Protein AF-A0A2V6ZEL5-F1 (afdb_monomer_lite)

Structure (mmCIF, N/CA/C/O backbone):
data_AF-A0A2V6ZEL5-F1
#
_entry.id   AF-A0A2V6ZEL5-F1
#
loop_
_atom_site.group_PDB
_atom_site.id
_atom_site.type_symbol
_atom_site.label_atom_id
_atom_site.label_alt_id
_atom_site.label_comp_id
_atom_site.label_asym_id
_atom_site.label_entity_id
_atom_site.label_seq_id
_atom_site.pdbx_PDB_ins_code
_atom_site.Cartn_x
_atom_site.Cartn_y
_atom_site.Cartn_z
_atom_site.occupancy
_atom_site.B_iso_or_equiv
_atom_site.auth_seq_id
_atom_site.auth_comp_id
_atom_site.auth_asym_id
_atom_site.auth_atom_id
_atom_site.pdbx_PDB_model_num
ATOM 1 N N . MET A 1 1 ? -27.405 -6.956 27.158 1.00 61.06 1 MET A N 1
ATOM 2 C CA . MET A 1 1 ? -27.295 -6.834 25.683 1.00 61.06 1 MET A CA 1
ATOM 3 C C . MET A 1 1 ? -26.809 -8.157 25.111 1.00 61.06 1 MET A C 1
ATOM 5 O O . MET A 1 1 ? -25.955 -8.784 25.726 1.00 61.06 1 MET A O 1
ATOM 9 N N . SER A 1 2 ? -27.367 -8.619 23.991 1.00 88.69 2 SER A N 1
ATOM 10 C CA . SER A 1 2 ? -26.935 -9.872 23.355 1.00 88.69 2 SER A CA 1
ATOM 11 C C . SER A 1 2 ? -25.539 -9.717 22.731 1.00 88.69 2 SER A C 1
ATOM 13 O O . SER A 1 2 ? -25.155 -8.616 22.337 1.00 88.69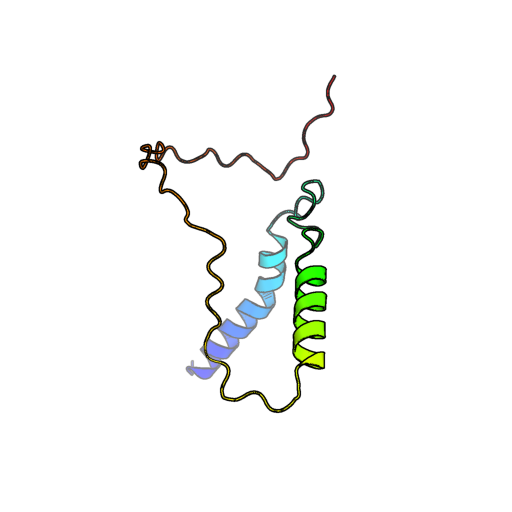 2 SER A O 1
ATOM 15 N N . ARG A 1 3 ? -24.773 -10.812 22.598 1.00 93.50 3 ARG A N 1
ATOM 16 C CA . ARG A 1 3 ? -23.441 -10.798 21.945 1.00 93.50 3 ARG A CA 1
ATOM 17 C C . ARG A 1 3 ? -23.486 -10.178 20.540 1.00 93.50 3 ARG A C 1
ATOM 19 O O . ARG A 1 3 ? -22.578 -9.458 20.150 1.00 93.50 3 ARG A O 1
ATOM 26 N N . LYS A 1 4 ? -24.586 -10.408 19.815 1.00 93.56 4 LYS A N 1
ATOM 27 C CA . LYS A 1 4 ? -24.838 -9.845 18.480 1.00 93.56 4 LYS A CA 1
ATOM 28 C C . LYS A 1 4 ? -24.930 -8.317 18.500 1.00 93.56 4 LYS A C 1
ATOM 30 O O . LYS A 1 4 ? -24.365 -7.671 17.629 1.00 93.56 4 LYS A O 1
ATOM 35 N N . ALA A 1 5 ? -25.593 -7.745 19.506 1.00 94.56 5 ALA A N 1
ATOM 36 C CA . ALA A 1 5 ? -25.691 -6.295 19.652 1.00 94.56 5 ALA A CA 1
ATOM 37 C C . ALA A 1 5 ? -24.316 -5.656 19.911 1.00 94.56 5 ALA A C 1
ATOM 39 O O . ALA A 1 5 ? -24.018 -4.606 19.357 1.00 94.56 5 ALA A O 1
ATOM 40 N N . TRP A 1 6 ? -23.454 -6.318 20.688 1.00 97.25 6 TRP A N 1
ATOM 41 C CA . TRP A 1 6 ? -22.080 -5.859 20.913 1.00 97.25 6 TRP A CA 1
ATOM 42 C C . TRP A 1 6 ? -21.220 -5.895 19.650 1.00 97.25 6 TRP A C 1
ATOM 44 O O . TRP A 1 6 ? -20.524 -4.925 19.368 1.00 97.25 6 TRP A O 1
ATOM 54 N N . LEU A 1 7 ? -21.303 -6.976 18.868 1.00 97.25 7 LEU A N 1
ATOM 55 C CA . LEU A 1 7 ? -20.614 -7.060 17.577 1.00 97.25 7 LEU A CA 1
ATOM 56 C C . LEU A 1 7 ? -21.085 -5.960 16.622 1.00 97.25 7 LEU A C 1
ATOM 58 O O . LEU A 1 7 ? -20.258 -5.314 15.992 1.00 97.25 7 LEU A O 1
ATOM 62 N N . ALA A 1 8 ? -22.395 -5.705 16.566 1.00 97.31 8 ALA A N 1
ATOM 63 C CA . ALA A 1 8 ? -22.946 -4.642 15.733 1.00 97.31 8 ALA A CA 1
ATOM 64 C C . ALA A 1 8 ? -22.408 -3.261 16.136 1.00 97.31 8 ALA A C 1
ATOM 66 O O . ALA A 1 8 ? -21.972 -2.511 15.270 1.00 97.31 8 ALA A O 1
ATOM 67 N N . VAL A 1 9 ? -22.374 -2.948 17.437 1.00 97.44 9 VAL A N 1
ATOM 68 C CA . VAL A 1 9 ? -21.812 -1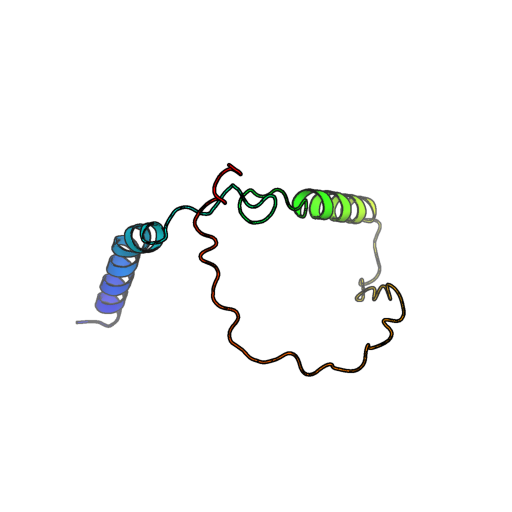.685 17.949 1.00 97.44 9 VAL A CA 1
ATOM 69 C C . VAL A 1 9 ? -20.324 -1.559 17.617 1.00 97.44 9 VAL A C 1
ATOM 71 O O . VAL A 1 9 ? -19.894 -0.497 17.175 1.00 97.44 9 VAL A O 1
ATOM 74 N N . LEU A 1 10 ? -19.544 -2.631 17.780 1.00 97.62 10 LEU A N 1
ATOM 75 C CA . LEU A 1 10 ? -18.118 -2.630 17.454 1.00 97.62 10 LEU A CA 1
ATOM 76 C C . LEU A 1 10 ? -17.881 -2.421 15.955 1.00 97.62 10 LEU A C 1
ATOM 78 O O . LEU A 1 10 ? -17.082 -1.567 15.585 1.00 97.62 10 LEU A O 1
ATOM 82 N N . CYS A 1 11 ? -18.604 -3.139 15.090 1.00 98.00 11 CYS A N 1
ATOM 83 C CA . CYS A 1 11 ? -18.513 -2.955 13.642 1.00 98.00 11 CYS A CA 1
ATOM 84 C C . CYS A 1 11 ? -18.885 -1.529 13.229 1.00 98.00 11 CYS A C 1
ATOM 86 O O . CYS A 1 11 ? -18.178 -0.933 12.422 1.00 98.00 11 CYS A O 1
ATOM 88 N N . LEU A 1 12 ? -19.956 -0.967 13.800 1.00 97.88 12 LEU A N 1
ATOM 89 C CA . LEU A 1 12 ? -20.355 0.413 13.526 1.00 97.88 12 LEU A CA 1
ATOM 90 C C . LEU A 1 12 ? -19.261 1.396 13.960 1.00 97.88 12 LEU A C 1
ATOM 92 O O . LEU A 1 12 ? -18.906 2.295 13.206 1.00 97.88 12 LEU A O 1
ATOM 96 N N . GLY A 1 13 ? -18.693 1.196 15.152 1.00 97.81 13 GLY A N 1
ATOM 97 C CA . GLY A 1 13 ? -17.594 2.011 15.663 1.00 97.81 13 GLY A CA 1
ATOM 98 C C . GLY A 1 13 ? -16.364 1.958 14.758 1.00 97.81 13 GLY A C 1
ATOM 99 O O . GLY A 1 13 ? -15.809 3.004 14.430 1.00 97.81 13 GLY A O 1
ATOM 100 N N . VAL A 1 14 ? -15.976 0.767 14.292 1.00 97.50 14 VAL A N 1
ATOM 101 C CA . VAL A 1 14 ? -14.866 0.605 13.341 1.00 97.50 14 VAL A CA 1
ATOM 102 C C . VAL A 1 14 ? -15.182 1.327 12.034 1.00 97.50 14 VAL A C 1
ATOM 104 O O . VAL A 1 14 ? -14.398 2.167 11.620 1.00 97.50 14 VAL A O 1
ATOM 107 N N . LEU A 1 15 ? -16.341 1.087 11.418 1.00 97.06 15 LEU A N 1
ATOM 108 C CA . LEU A 1 15 ? -16.705 1.713 10.140 1.00 97.06 15 LEU A CA 1
ATOM 109 C C . LEU A 1 15 ? -16.725 3.246 10.205 1.00 97.06 15 LEU A C 1
ATOM 111 O O . LEU A 1 15 ? -16.337 3.901 9.242 1.00 97.06 15 LEU A O 1
ATOM 115 N N . LEU A 1 16 ? -17.156 3.817 11.332 1.00 97.00 16 LEU A N 1
ATOM 116 C CA . LEU A 1 16 ? -17.227 5.268 11.514 1.00 97.00 16 LEU A CA 1
ATOM 117 C C . LEU A 1 16 ? -15.871 5.906 11.834 1.00 97.00 16 LEU A C 1
ATOM 119 O O . LEU A 1 16 ? -15.629 7.047 11.448 1.00 97.00 16 LEU A O 1
ATOM 123 N N . THR A 1 17 ? -14.992 5.202 12.549 1.00 96.31 17 THR A N 1
ATOM 124 C CA . THR A 1 17 ? -13.700 5.755 12.992 1.00 96.31 17 THR A CA 1
ATOM 125 C C . THR A 1 17 ? -12.550 5.442 12.042 1.00 96.31 17 THR A C 1
ATOM 127 O O . THR A 1 17 ? -11.603 6.223 11.968 1.00 96.31 17 THR A O 1
ATOM 130 N N . LEU A 1 18 ? -12.636 4.354 11.272 1.00 93.19 18 LEU A N 1
ATOM 131 C CA . LEU A 1 18 ? -11.579 3.904 10.368 1.00 93.19 18 LEU A CA 1
ATOM 132 C C . LEU A 1 18 ? -11.132 4.986 9.368 1.00 93.19 18 LEU A C 1
ATOM 134 O O . LEU A 1 18 ? -9.923 5.158 9.246 1.00 93.19 18 LEU A O 1
ATOM 138 N N . PRO A 1 19 ? -12.017 5.772 8.716 1.00 90.69 19 PRO A N 1
ATOM 139 C CA . PRO A 1 19 ? -11.576 6.823 7.796 1.00 90.69 19 PRO A CA 1
ATOM 140 C C . PRO A 1 19 ? -10.801 7.937 8.503 1.00 90.69 19 PRO A C 1
ATOM 142 O O . PRO A 1 19 ? -9.757 8.368 8.027 1.00 90.69 19 PRO A O 1
ATOM 145 N N . ALA A 1 20 ? -11.276 8.384 9.669 1.00 89.62 20 ALA A N 1
ATOM 146 C CA . ALA A 1 20 ? -10.602 9.426 10.440 1.00 89.62 20 ALA A CA 1
ATOM 147 C C . ALA A 1 20 ? -9.222 8.962 10.929 1.00 89.62 20 ALA A C 1
ATOM 149 O O . ALA A 1 20 ? -8.270 9.734 10.901 1.00 89.62 20 ALA A O 1
ATOM 150 N N . ILE A 1 21 ? -9.105 7.693 11.330 1.00 88.56 21 ILE A N 1
ATOM 151 C CA . ILE A 1 21 ? -7.831 7.080 11.721 1.00 88.56 21 ILE A CA 1
ATOM 152 C C . ILE A 1 21 ? -6.912 6.923 10.501 1.00 88.56 21 ILE A C 1
ATOM 154 O O . ILE A 1 21 ? -5.727 7.226 10.599 1.00 88.56 21 ILE A O 1
ATOM 158 N N . ALA A 1 22 ? -7.447 6.511 9.348 1.00 85.62 22 ALA A N 1
ATOM 159 C CA . ALA A 1 22 ? -6.688 6.372 8.106 1.00 85.62 22 ALA A CA 1
ATOM 160 C C . ALA A 1 22 ? -6.148 7.719 7.595 1.00 85.62 22 ALA A C 1
ATOM 162 O O . ALA A 1 22 ? -5.046 7.781 7.066 1.00 85.62 22 ALA A O 1
ATOM 163 N N . HIS A 1 23 ? -6.891 8.809 7.797 1.00 82.06 23 HIS A N 1
ATOM 164 C CA . HIS A 1 23 ? -6.461 10.165 7.443 1.00 82.06 23 HIS A CA 1
ATOM 165 C C . HIS A 1 23 ? -5.699 10.891 8.562 1.00 82.06 23 HIS A C 1
ATOM 167 O O . HIS A 1 23 ? -5.289 12.034 8.375 1.00 82.06 23 HIS A O 1
ATOM 173 N N . ALA A 1 24 ? -5.505 10.264 9.727 1.00 86.75 24 ALA A N 1
ATOM 174 C CA . ALA A 1 24 ? -4.703 10.847 10.801 1.00 86.75 24 ALA A CA 1
ATOM 175 C C . ALA A 1 24 ? -3.195 10.766 10.507 1.00 86.75 24 ALA A C 1
ATOM 177 O O . ALA A 1 24 ? -2.412 11.506 11.107 1.00 86.75 24 ALA A O 1
ATOM 178 N N . SER A 1 25 ? -2.771 9.888 9.591 1.00 77.81 25 SER A N 1
ATOM 179 C CA . SER A 1 25 ? -1.411 9.903 9.059 1.00 77.81 25 SER A CA 1
ATOM 180 C C . SER A 1 25 ? -1.244 11.039 8.045 1.00 77.81 25 SER A C 1
ATOM 182 O O . SER A 1 25 ? -2.115 11.233 7.197 1.00 77.81 25 SER A O 1
ATOM 184 N N . PRO A 1 26 ? -0.127 11.782 8.089 1.00 79.00 26 PRO A N 1
ATOM 185 C CA . PRO A 1 26 ? 0.184 12.757 7.049 1.00 79.00 26 PRO A CA 1
ATOM 186 C C . PRO A 1 26 ? 0.381 12.048 5.704 1.00 79.00 26 PRO A C 1
ATOM 188 O O . PRO A 1 26 ? 0.815 10.895 5.682 1.00 79.00 26 PRO A O 1
ATOM 191 N N . THR A 1 27 ? 0.085 12.755 4.611 1.00 78.88 27 THR A N 1
ATOM 192 C CA . THR A 1 27 ? 0.247 12.268 3.234 1.00 78.88 27 THR A CA 1
ATOM 193 C C . THR A 1 27 ? 1.639 11.681 3.012 1.00 78.88 27 THR A C 1
ATOM 195 O O . THR A 1 27 ? 2.632 12.238 3.494 1.00 78.88 27 THR A O 1
ATOM 198 N N . ASP A 1 28 ? 1.704 10.571 2.279 1.00 82.38 28 ASP A N 1
ATOM 199 C CA . ASP A 1 28 ? 2.966 9.908 1.977 1.00 82.38 28 ASP A CA 1
ATOM 200 C C . ASP A 1 28 ? 3.909 10.822 1.170 1.00 82.38 28 ASP A C 1
ATOM 202 O O . ASP A 1 28 ? 3.464 11.610 0.325 1.00 82.38 28 ASP A O 1
ATOM 206 N N . PRO A 1 29 ? 5.221 10.779 1.454 1.00 79.56 29 PRO A N 1
ATOM 207 C CA . PRO A 1 29 ? 6.183 11.677 0.839 1.00 79.56 29 PRO A CA 1
ATOM 208 C C . PRO A 1 29 ? 6.519 11.250 -0.598 1.00 79.56 29 PRO A C 1
ATOM 210 O O . PRO A 1 29 ? 7.272 10.309 -0.823 1.00 79.56 29 PRO A O 1
ATOM 213 N N . VAL A 1 30 ? 6.034 12.004 -1.586 1.00 82.38 30 VAL A N 1
ATOM 214 C CA . VAL A 1 30 ? 6.260 11.726 -3.024 1.00 82.38 30 VAL A CA 1
ATOM 215 C C . VAL A 1 30 ? 7.648 12.128 -3.548 1.00 82.38 30 VAL A C 1
ATOM 217 O O . VAL A 1 30 ? 7.959 11.912 -4.711 1.00 82.38 30 VAL A O 1
ATOM 220 N N . TRP A 1 31 ? 8.508 12.734 -2.721 1.00 81.44 31 TRP A N 1
ATOM 221 C CA . TRP A 1 31 ? 9.880 13.103 -3.120 1.00 81.44 31 TRP A CA 1
ATOM 222 C C . TRP A 1 31 ? 10.883 11.946 -3.006 1.00 81.44 31 TRP A C 1
ATOM 224 O O . TRP A 1 31 ? 12.068 12.135 -3.281 1.00 81.44 31 TRP A O 1
ATOM 234 N N . ILE A 1 32 ? 10.437 10.763 -2.575 1.00 83.88 32 ILE A N 1
ATOM 235 C CA . ILE A 1 32 ? 11.248 9.546 -2.505 1.00 83.88 32 ILE A CA 1
ATOM 236 C C . ILE A 1 32 ? 10.803 8.642 -3.645 1.00 83.88 32 ILE A C 1
ATOM 238 O O . ILE A 1 32 ? 9.854 7.875 -3.501 1.00 83.88 32 ILE A O 1
ATOM 242 N N . SER A 1 33 ? 11.493 8.781 -4.777 1.00 82.38 33 SER A N 1
ATOM 243 C CA . SER A 1 33 ? 11.202 8.018 -5.990 1.00 82.38 33 SER A CA 1
ATOM 244 C C . SER A 1 33 ? 11.202 6.519 -5.705 1.00 82.38 33 SER A C 1
ATOM 246 O O . SER A 1 33 ? 12.150 5.998 -5.114 1.00 82.38 33 SER A O 1
ATOM 248 N N . GLY A 1 34 ? 10.156 5.847 -6.167 1.00 83.81 34 GLY A N 1
ATOM 249 C CA . GLY A 1 34 ? 9.950 4.408 -6.083 1.00 83.81 34 GLY A CA 1
ATOM 250 C C . GLY A 1 34 ? 9.419 3.894 -4.749 1.00 83.81 34 GLY A C 1
ATOM 251 O O . GLY A 1 34 ? 9.137 2.713 -4.646 1.00 83.81 34 GLY A O 1
ATOM 252 N N . LEU A 1 35 ? 9.274 4.723 -3.709 1.00 84.69 35 LEU A N 1
ATOM 253 C CA . LEU A 1 35 ? 8.874 4.202 -2.393 1.00 84.69 35 LEU A CA 1
ATOM 254 C C . LEU A 1 35 ? 7.379 4.356 -2.099 1.00 84.69 35 LEU A C 1
ATOM 256 O O . LEU A 1 35 ? 6.789 3.492 -1.458 1.00 84.69 35 LEU A O 1
ATOM 260 N N . TYR A 1 36 ? 6.776 5.459 -2.544 1.00 84.25 36 TYR A N 1
ATOM 261 C CA . TYR A 1 36 ? 5.363 5.778 -2.286 1.00 84.25 36 TYR A CA 1
ATOM 262 C C . TYR A 1 36 ? 4.584 6.163 -3.551 1.00 84.25 36 TYR A C 1
ATOM 264 O O . TYR A 1 36 ? 3.391 6.443 -3.477 1.00 84.25 36 TYR A O 1
ATOM 272 N N . ASP A 1 37 ? 5.259 6.233 -4.696 1.00 85.00 37 ASP A N 1
ATOM 273 C CA 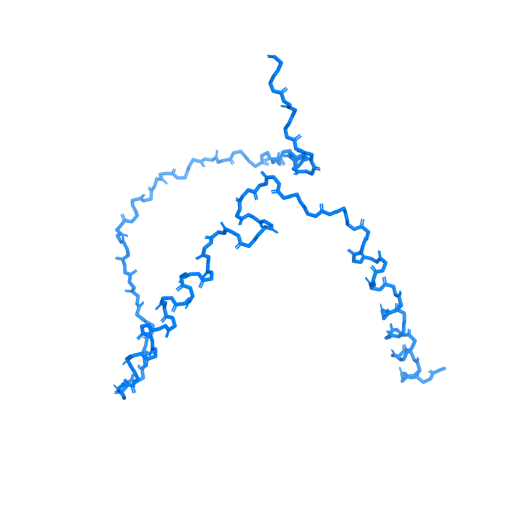. ASP A 1 37 ? 4.729 6.682 -5.985 1.00 85.00 37 ASP A CA 1
ATOM 274 C C . ASP A 1 37 ? 4.562 5.538 -6.998 1.00 85.00 37 ASP A C 1
ATOM 276 O O . ASP A 1 37 ? 4.312 5.823 -8.166 1.00 85.00 37 ASP A O 1
ATOM 280 N N . ASP A 1 38 ? 4.676 4.276 -6.557 1.00 83.12 38 ASP A N 1
ATOM 281 C CA . ASP A 1 38 ? 4.522 3.079 -7.407 1.00 83.12 38 ASP A CA 1
ATOM 282 C C . ASP A 1 38 ? 5.553 3.023 -8.558 1.00 83.12 38 ASP A C 1
ATOM 284 O O . ASP A 1 38 ? 5.279 2.553 -9.657 1.00 83.12 38 ASP A O 1
ATOM 288 N N . ASN A 1 39 ? 6.746 3.588 -8.332 1.00 86.62 39 ASN A N 1
ATOM 289 C CA . ASN A 1 39 ? 7.794 3.763 -9.346 1.00 86.62 39 ASN A CA 1
ATOM 290 C C . ASN A 1 39 ? 9.085 2.975 -9.020 1.00 86.62 39 ASN A C 1
ATOM 292 O O . ASN A 1 39 ? 10.195 3.438 -9.301 1.00 86.62 39 ASN A O 1
ATOM 296 N N . ASP A 1 40 ? 8.974 1.819 -8.356 1.00 90.38 40 ASP A N 1
ATOM 297 C CA . ASP A 1 40 ? 10.076 0.864 -8.126 1.00 90.38 40 ASP A CA 1
ATOM 298 C C . ASP A 1 40 ? 10.117 -0.286 -9.144 1.00 90.38 40 ASP A C 1
ATOM 300 O O . ASP A 1 40 ? 11.030 -1.116 -9.090 1.00 90.38 40 ASP A O 1
ATOM 304 N N . TYR A 1 41 ? 9.223 -0.258 -10.137 1.00 89.56 41 TYR A N 1
ATOM 305 C CA . TYR A 1 41 ? 9.168 -1.180 -11.275 1.00 89.56 41 TYR A CA 1
ATOM 306 C C . TYR A 1 41 ? 8.795 -2.627 -10.914 1.00 89.56 41 TYR A C 1
ATOM 308 O O . TYR A 1 41 ? 9.036 -3.539 -11.716 1.00 89.56 41 TYR A O 1
ATOM 316 N N . ASP A 1 42 ? 8.234 -2.885 -9.731 1.00 90.25 42 ASP A N 1
ATOM 317 C CA . ASP A 1 42 ? 7.765 -4.224 -9.373 1.00 90.25 42 ASP A CA 1
ATOM 318 C C . ASP A 1 42 ? 6.612 -4.693 -10.288 1.00 90.25 42 ASP A C 1
ATOM 320 O O . ASP A 1 42 ? 6.559 -5.867 -10.661 1.00 90.25 42 ASP A O 1
ATOM 324 N N . ASP A 1 43 ? 5.782 -3.764 -10.763 1.00 91.19 43 ASP A N 1
ATOM 325 C CA . ASP A 1 43 ? 4.740 -3.922 -11.777 1.00 91.19 43 ASP A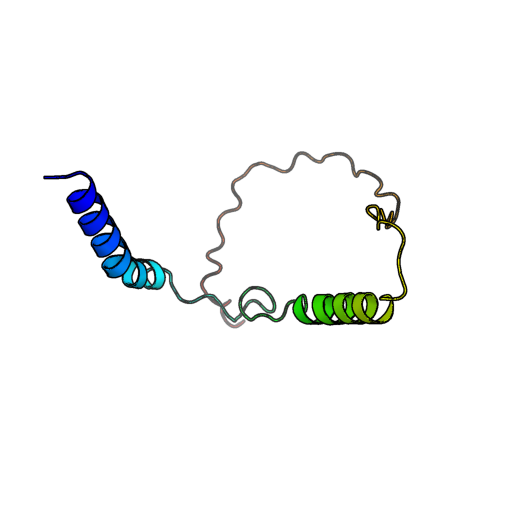 CA 1
ATOM 326 C C . ASP A 1 43 ? 5.288 -4.422 -13.127 1.00 91.19 43 ASP A C 1
ATOM 328 O O . ASP A 1 43 ? 4.746 -5.358 -13.727 1.00 91.19 43 ASP A O 1
ATOM 332 N N . VAL A 1 44 ? 6.410 -3.865 -13.587 1.00 90.81 44 VAL A N 1
ATOM 333 C CA . VAL A 1 44 ? 7.106 -4.275 -14.812 1.00 90.81 44 VAL A CA 1
ATOM 334 C C . VAL A 1 44 ? 7.677 -5.678 -14.651 1.00 90.81 44 VAL A C 1
ATOM 336 O O . VAL A 1 44 ? 7.549 -6.508 -15.557 1.00 90.81 44 VAL A O 1
ATOM 339 N N . ILE A 1 45 ? 8.290 -5.977 -13.504 1.00 90.19 45 ILE A N 1
ATOM 340 C CA . ILE A 1 45 ? 8.811 -7.318 -13.215 1.00 90.19 45 ILE A CA 1
ATOM 341 C C . ILE A 1 45 ? 7.668 -8.333 -13.155 1.00 90.19 45 ILE A C 1
ATOM 343 O O . ILE A 1 45 ? 7.754 -9.387 -13.791 1.00 90.19 45 ILE A O 1
ATOM 347 N N . LEU A 1 46 ? 6.572 -8.001 -12.471 1.00 92.44 46 LEU A N 1
ATOM 348 C CA . LEU A 1 46 ? 5.370 -8.824 -12.397 1.00 92.44 46 LEU A CA 1
ATOM 349 C C . LEU A 1 46 ? 4.783 -9.080 -13.790 1.00 92.44 46 LEU A C 1
ATOM 351 O O . LEU A 1 46 ? 4.426 -10.217 -14.103 1.00 92.44 46 LEU A O 1
ATOM 355 N N . PHE A 1 47 ? 4.738 -8.059 -14.648 1.00 90.75 47 PHE A N 1
ATOM 356 C CA . PHE A 1 47 ? 4.290 -8.184 -16.032 1.00 90.75 47 PHE A CA 1
ATOM 357 C C . PHE A 1 47 ? 5.180 -9.133 -16.842 1.00 90.75 47 PHE A C 1
ATOM 359 O O . PHE A 1 47 ? 4.669 -10.036 -17.506 1.00 90.75 47 PHE A O 1
ATOM 366 N N . ILE A 1 48 ? 6.506 -8.983 -16.764 1.00 89.25 48 ILE A N 1
ATOM 367 C CA . ILE A 1 48 ? 7.456 -9.847 -17.477 1.00 89.25 48 ILE A CA 1
ATOM 368 C C . ILE A 1 48 ? 7.334 -11.294 -16.992 1.00 89.25 48 ILE A C 1
ATOM 370 O O . ILE A 1 48 ? 7.190 -12.204 -17.808 1.00 89.25 48 ILE A O 1
ATOM 374 N N . THR A 1 49 ? 7.365 -11.529 -15.678 1.00 84.00 49 THR A N 1
ATOM 375 C CA . THR A 1 49 ? 7.251 -12.882 -15.113 1.00 84.00 49 THR A CA 1
ATOM 376 C C . THR A 1 49 ? 5.895 -13.508 -15.433 1.00 84.00 49 THR A C 1
ATOM 378 O O . THR A 1 49 ? 5.833 -14.684 -15.791 1.00 84.00 49 THR A O 1
ATOM 381 N N . GLY A 1 50 ? 4.814 -12.727 -15.374 1.00 83.94 50 GLY A N 1
ATOM 382 C CA . GLY A 1 50 ? 3.476 -13.164 -15.762 1.00 83.94 50 GLY A CA 1
ATOM 383 C C . GLY A 1 50 ? 3.388 -13.544 -17.241 1.00 83.94 50 GLY A C 1
ATOM 384 O O . GLY A 1 50 ? 2.851 -14.598 -17.566 1.00 83.94 50 GLY A O 1
ATOM 385 N N . ALA A 1 51 ? 3.961 -12.739 -18.137 1.00 81.44 51 ALA A N 1
ATOM 386 C CA . ALA A 1 51 ? 3.994 -13.029 -19.568 1.00 81.44 51 ALA A CA 1
ATOM 387 C C . ALA A 1 51 ? 4.826 -14.281 -19.890 1.00 81.44 51 ALA A C 1
ATOM 389 O O . ALA A 1 51 ? 4.385 -15.121 -20.671 1.00 81.44 51 ALA A O 1
ATOM 390 N N . VAL A 1 52 ? 5.993 -14.448 -19.257 1.00 73.88 52 VAL A N 1
ATOM 391 C CA . VAL A 1 52 ? 6.822 -15.659 -19.394 1.00 73.88 52 VAL A CA 1
ATOM 392 C C . VAL A 1 52 ? 6.061 -16.897 -18.907 1.00 73.88 52 VAL A C 1
ATOM 394 O O . VAL A 1 52 ? 6.006 -17.894 -19.621 1.00 73.88 52 VAL A O 1
ATOM 397 N N . SER A 1 53 ? 5.409 -16.810 -17.744 1.00 66.31 53 SER A N 1
ATOM 398 C CA . SER A 1 53 ? 4.577 -17.886 -17.188 1.00 66.31 53 SER A CA 1
ATOM 399 C C . SER A 1 53 ? 3.382 -18.230 -18.089 1.00 66.31 53 SER A C 1
ATOM 401 O O . SER A 1 53 ? 3.077 -19.398 -18.310 1.00 66.31 53 SER A O 1
ATOM 403 N N . ALA A 1 54 ? 2.732 -17.224 -18.681 1.00 67.56 54 ALA A N 1
ATOM 404 C CA . ALA A 1 54 ? 1.600 -17.427 -19.581 1.00 67.56 54 ALA A CA 1
ATOM 405 C C . ALA A 1 54 ? 2.001 -18.100 -20.907 1.00 67.56 54 ALA A C 1
ATOM 407 O O . ALA A 1 54 ? 1.223 -18.878 -21.462 1.00 67.56 54 ALA A O 1
ATOM 408 N N . VAL A 1 55 ? 3.206 -17.833 -21.420 1.00 62.19 55 VAL A N 1
ATOM 409 C CA . VAL A 1 55 ? 3.716 -18.459 -22.653 1.00 62.19 55 VAL A CA 1
ATOM 410 C C . VAL A 1 55 ? 4.149 -19.913 -22.411 1.00 62.19 55 VAL A C 1
ATOM 412 O O . VAL A 1 55 ? 3.987 -20.742 -23.304 1.00 62.19 55 VAL A O 1
ATOM 415 N N . ASP A 1 56 ? 4.592 -20.253 -21.197 1.00 59.41 56 ASP A N 1
ATOM 416 C CA . ASP A 1 56 ? 4.993 -21.610 -20.782 1.00 59.41 56 ASP A CA 1
ATOM 417 C C . ASP A 1 56 ? 3.816 -22.477 -20.278 1.00 59.41 56 ASP A C 1
ATOM 419 O O . ASP A 1 56 ? 3.969 -23.404 -19.489 1.00 59.41 56 ASP A O 1
ATOM 423 N N . SER A 1 57 ? 2.595 -22.207 -20.755 1.00 56.47 57 SER A N 1
ATOM 424 C CA . SER A 1 57 ? 1.383 -22.972 -20.397 1.00 56.47 57 SER A CA 1
ATOM 425 C C . SER A 1 57 ? 1.330 -24.387 -21.013 1.00 56.47 57 SER A C 1
ATOM 427 O O . SER A 1 57 ? 0.299 -25.064 -20.952 1.00 56.47 57 SER A O 1
ATOM 429 N N . GLY A 1 58 ? 2.408 -24.847 -21.654 1.00 59.00 58 GLY A N 1
ATOM 430 C CA . GLY A 1 58 ? 2.502 -26.178 -22.246 1.00 59.00 58 GLY A CA 1
ATOM 431 C C . GLY A 1 58 ? 2.742 -27.236 -21.175 1.00 59.00 58 GLY A C 1
ATOM 432 O O . GLY A 1 58 ? 3.892 -27.551 -20.921 1.00 59.00 58 GLY A O 1
ATOM 433 N N . VAL A 1 59 ? 1.664 -27.756 -20.565 1.00 57.84 59 VAL A N 1
ATOM 434 C CA . VAL A 1 59 ? 1.619 -28.892 -19.610 1.00 57.84 59 VAL A CA 1
ATOM 435 C C . VAL A 1 59 ? 2.954 -29.124 -18.895 1.00 57.84 59 VAL A C 1
ATOM 437 O O . VAL A 1 59 ? 3.730 -30.009 -19.255 1.00 57.84 59 VAL A O 1
ATOM 440 N N . VAL A 1 60 ? 3.219 -28.313 -17.877 1.00 57.16 60 VAL A N 1
A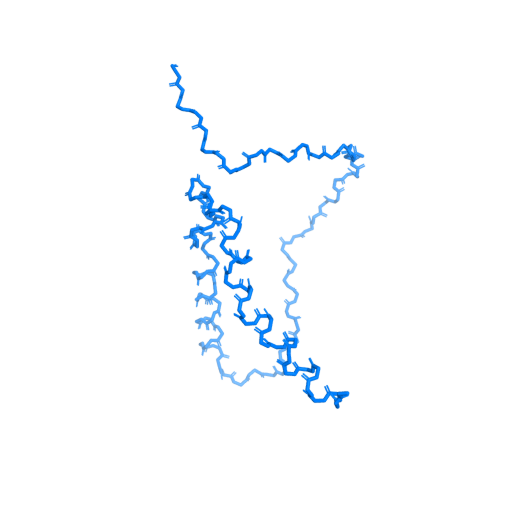TOM 441 C CA . VAL A 1 60 ? 4.387 -28.502 -17.023 1.00 57.16 60 VAL A CA 1
ATOM 442 C C . VAL A 1 60 ? 4.014 -29.533 -15.956 1.00 57.16 60 VAL A C 1
ATOM 444 O O . VAL A 1 60 ? 3.011 -29.375 -15.253 1.00 57.16 60 VAL A O 1
ATOM 447 N N . ASP A 1 61 ? 4.806 -30.606 -15.865 1.00 61.81 61 ASP A N 1
ATOM 448 C CA . ASP A 1 61 ? 4.917 -31.470 -14.679 1.00 61.81 61 ASP A CA 1
ATOM 449 C C . ASP A 1 61 ? 4.874 -30.617 -13.395 1.00 61.81 61 ASP A C 1
ATOM 451 O O . ASP A 1 61 ? 5.258 -29.448 -13.451 1.00 61.81 61 ASP A O 1
ATOM 455 N N . PRO A 1 62 ? 4.428 -31.134 -12.232 1.00 58.94 62 PRO A N 1
ATOM 456 C CA . PRO A 1 62 ? 4.241 -30.314 -11.036 1.00 58.94 62 PRO A CA 1
ATOM 457 C C . PRO A 1 62 ? 5.497 -29.482 -10.759 1.00 58.94 62 PRO A C 1
ATOM 459 O O . PRO A 1 62 ? 6.543 -30.019 -10.391 1.00 58.94 62 PRO A O 1
ATOM 462 N N . VAL A 1 63 ? 5.380 -28.169 -10.989 1.00 58.22 63 VAL A N 1
ATOM 463 C CA . VAL A 1 63 ? 6.464 -27.196 -10.865 1.00 58.22 63 VAL A CA 1
ATOM 464 C C . VAL A 1 63 ? 6.893 -27.185 -9.406 1.00 58.22 63 VAL A C 1
ATOM 466 O O . VAL A 1 63 ? 6.277 -26.552 -8.549 1.00 58.22 63 VAL A O 1
ATOM 469 N N . GLY A 1 64 ? 7.940 -27.949 -9.110 1.00 63.88 64 GLY A N 1
ATOM 470 C CA . GLY A 1 64 ? 8.689 -27.803 -7.876 1.00 63.88 64 GLY A CA 1
ATOM 471 C C . GLY A 1 64 ? 9.355 -26.424 -7.850 1.00 63.88 64 GLY A C 1
ATOM 472 O O . GLY A 1 64 ? 9.621 -25.852 -8.910 1.00 63.88 64 GLY A O 1
ATOM 473 N N . PRO A 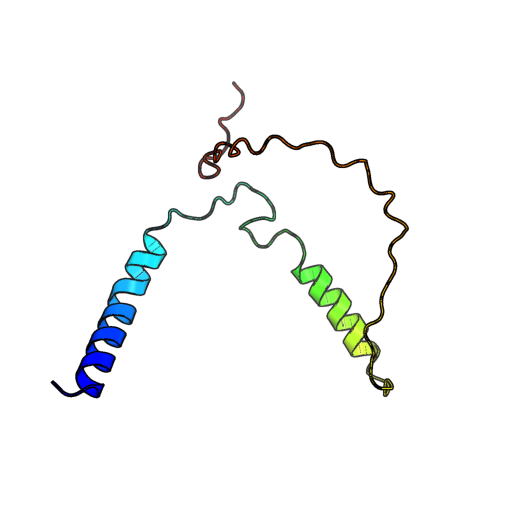1 65 ? 9.636 -25.863 -6.664 1.00 54.53 65 PRO A N 1
ATOM 474 C CA . PRO A 1 65 ? 10.334 -24.589 -6.557 1.00 54.53 65 PRO A CA 1
ATOM 475 C C . PRO A 1 65 ? 11.658 -24.653 -7.329 1.00 54.53 65 PRO A C 1
ATOM 477 O O . PRO A 1 65 ? 12.558 -25.419 -6.979 1.00 54.53 65 PRO A O 1
ATOM 480 N N . VAL A 1 66 ? 11.780 -23.845 -8.384 1.00 58.31 66 VAL A N 1
ATOM 481 C CA . VAL A 1 66 ? 13.046 -23.662 -9.096 1.00 58.31 66 VAL A CA 1
ATOM 482 C C . VAL A 1 66 ? 13.918 -22.765 -8.228 1.00 58.31 66 VAL A C 1
ATOM 484 O O . VAL A 1 66 ? 13.737 -21.551 -8.166 1.00 58.31 66 VAL A O 1
ATOM 487 N N . VAL A 1 67 ? 14.859 -23.375 -7.514 1.00 62.53 67 VAL A N 1
ATOM 488 C CA . VAL A 1 67 ? 15.872 -22.639 -6.757 1.00 62.53 67 VAL A CA 1
ATOM 489 C C . VAL A 1 67 ? 16.934 -22.162 -7.741 1.00 62.53 67 VAL A C 1
ATOM 491 O O . VAL A 1 67 ? 17.829 -22.912 -8.129 1.00 62.53 67 VAL A O 1
ATOM 494 N N . VAL A 1 68 ? 16.831 -20.903 -8.161 1.00 64.06 68 VAL A N 1
ATOM 495 C CA . VAL A 1 68 ? 17.887 -20.241 -8.929 1.00 64.06 68 VAL A CA 1
ATOM 496 C C . VAL A 1 68 ? 18.959 -19.767 -7.949 1.00 64.06 68 VAL A C 1
ATOM 498 O O . VAL A 1 68 ? 18.792 -18.771 -7.248 1.00 64.06 68 VAL A O 1
ATOM 501 N N . CYS A 1 69 ? 20.078 -20.487 -7.882 1.00 61.12 69 CYS A N 1
ATOM 502 C CA . CYS A 1 69 ? 21.257 -20.029 -7.153 1.00 61.12 69 CYS A CA 1
ATOM 503 C C . CYS A 1 69 ? 21.897 -18.859 -7.917 1.00 61.12 69 CYS A C 1
ATOM 505 O O . CYS A 1 69 ? 22.679 -19.080 -8.838 1.00 61.12 69 CYS A O 1
ATOM 507 N N . LEU A 1 70 ? 21.595 -17.616 -7.524 1.00 70.44 70 LEU A N 1
ATOM 508 C CA . LEU A 1 70 ? 22.111 -16.392 -8.165 1.00 70.44 70 LEU A CA 1
ATOM 509 C C . LEU A 1 70 ? 23.624 -16.141 -7.942 1.00 70.44 70 LEU A C 1
ATOM 511 O O . LEU A 1 70 ? 24.150 -15.107 -8.343 1.00 70.44 70 LEU A O 1
ATOM 515 N N . GLY A 1 71 ? 24.334 -17.078 -7.308 1.00 68.31 71 GLY A N 1
ATOM 516 C CA . GLY A 1 71 ? 25.762 -16.999 -7.005 1.00 68.31 71 GLY A CA 1
ATOM 517 C C . GLY A 1 71 ? 26.069 -17.303 -5.539 1.00 68.31 71 GLY A C 1
ATOM 518 O O . GLY A 1 71 ? 25.208 -17.224 -4.664 1.00 68.31 71 GLY A O 1
ATOM 519 N N . LEU A 1 72 ? 27.320 -17.677 -5.270 1.00 64.88 72 LEU A N 1
ATOM 520 C CA . LEU A 1 72 ? 27.825 -17.880 -3.914 1.00 64.88 72 LEU A CA 1
ATOM 521 C C . LEU A 1 72 ? 28.012 -16.505 -3.261 1.00 64.88 72 LEU A C 1
ATOM 523 O O . LEU A 1 72 ? 28.937 -15.769 -3.599 1.00 64.88 72 LEU A O 1
ATOM 527 N N . ILE A 1 73 ? 27.127 -16.150 -2.330 1.00 66.94 73 ILE A N 1
ATOM 528 C CA . ILE A 1 73 ? 27.343 -14.992 -1.463 1.00 66.94 73 ILE A CA 1
ATOM 529 C C . ILE A 1 73 ? 28.449 -15.393 -0.491 1.00 66.94 73 ILE A C 1
ATOM 531 O O . ILE A 1 73 ? 28.220 -16.203 0.405 1.00 66.94 73 ILE A O 1
ATOM 535 N N . THR A 1 74 ? 29.654 -14.852 -0.662 1.00 75.50 74 THR A N 1
ATOM 536 C CA . THR A 1 74 ? 30.689 -14.953 0.369 1.00 75.50 74 THR A CA 1
ATOM 537 C C . THR A 1 74 ? 30.164 -14.218 1.602 1.00 75.50 74 THR A C 1
ATOM 539 O O . THR A 1 74 ? 29.958 -13.005 1.520 1.00 75.50 74 THR A O 1
ATOM 542 N N . PRO A 1 75 ? 29.909 -14.898 2.735 1.00 64.94 75 PRO A N 1
ATOM 543 C CA . PRO A 1 75 ? 29.441 -14.215 3.926 1.00 64.94 75 PRO A CA 1
ATOM 544 C C . PRO A 1 75 ? 30.559 -13.293 4.411 1.00 64.94 75 PRO A C 1
ATOM 546 O O . PRO A 1 75 ? 31.577 -13.742 4.942 1.00 64.94 75 PRO A O 1
ATOM 549 N N . SER A 1 76 ? 30.385 -11.987 4.214 1.00 74.06 76 SER A N 1
ATOM 550 C CA . SER A 1 76 ? 31.198 -10.991 4.899 1.00 74.06 76 SER A CA 1
ATOM 551 C C . SER A 1 76 ? 31.055 -11.236 6.398 1.00 74.06 76 SER A C 1
ATOM 553 O O . SER A 1 76 ? 29.940 -11.398 6.897 1.00 74.06 76 SER A O 1
ATOM 555 N N . ARG A 1 77 ? 32.188 -11.317 7.110 1.00 75.56 77 ARG A N 1
ATOM 556 C CA . ARG A 1 77 ? 32.228 -11.491 8.569 1.00 75.56 77 ARG A CA 1
ATOM 557 C C . ARG A 1 77 ? 31.169 -10.579 9.204 1.00 75.56 77 ARG A C 1
ATOM 559 O O . ARG A 1 77 ? 31.194 -9.391 8.882 1.00 75.56 77 ARG A O 1
ATOM 566 N N . PRO A 1 78 ? 30.285 -11.083 10.090 1.00 65.88 78 PRO A N 1
ATOM 567 C CA . PRO A 1 78 ? 29.311 -10.243 10.771 1.00 65.88 78 PRO A CA 1
ATOM 568 C C . PRO A 1 78 ? 30.057 -9.125 11.490 1.00 65.88 78 PRO A C 1
ATOM 570 O O . PRO A 1 78 ? 30.735 -9.352 12.495 1.00 65.88 78 PRO A O 1
ATOM 573 N N . GLN A 1 79 ? 30.004 -7.922 10.931 1.00 74.06 79 GLN A N 1
ATOM 574 C CA . GLN A 1 79 ? 30.442 -6.745 11.647 1.00 74.06 79 GLN A CA 1
ATOM 575 C C . GLN A 1 79 ? 29.333 -6.459 12.658 1.00 74.06 79 GLN A C 1
ATOM 577 O O . GLN A 1 79 ? 28.169 -6.420 12.257 1.00 74.06 79 GLN A O 1
ATOM 582 N N . PRO A 1 80 ? 29.640 -6.311 13.956 1.00 65.69 80 PRO A N 1
ATOM 583 C CA . PRO A 1 80 ? 28.645 -5.873 14.917 1.00 65.69 80 PRO A CA 1
ATOM 584 C C . PRO A 1 80 ? 28.147 -4.498 14.474 1.00 65.69 80 PRO A C 1
ATOM 586 O O . PRO A 1 80 ? 28.825 -3.484 14.638 1.00 65.69 80 PRO A O 1
ATOM 589 N N . VAL A 1 81 ? 26.973 -4.484 13.848 1.00 67.31 81 VAL A N 1
ATOM 590 C CA . VAL A 1 81 ? 26.251 -3.256 13.554 1.00 67.31 81 VAL A CA 1
ATOM 591 C C . VAL A 1 81 ? 25.765 -2.758 14.901 1.00 67.31 81 VAL A C 1
ATOM 593 O O . VAL A 1 81 ? 25.136 -3.494 15.663 1.00 67.31 81 VAL A O 1
ATOM 596 N N . SER A 1 82 ? 26.131 -1.528 15.244 1.00 71.69 82 SER A N 1
ATOM 597 C CA . SER A 1 82 ? 25.640 -0.907 16.463 1.00 71.69 82 SER A CA 1
ATOM 598 C C . SER A 1 82 ? 24.113 -0.931 16.425 1.00 71.69 82 SER A C 1
ATOM 600 O O . SER A 1 82 ? 23.521 -0.311 15.549 1.00 71.69 82 SER A O 1
ATOM 602 N N . ALA A 1 83 ? 23.477 -1.604 17.388 1.00 64.94 83 ALA A N 1
ATOM 603 C CA . ALA A 1 83 ? 22.033 -1.531 17.622 1.00 64.94 83 ALA A CA 1
ATOM 604 C C . ALA A 1 83 ? 21.626 -0.172 18.220 1.00 64.94 83 ALA A C 1
ATOM 606 O O . ALA A 1 83 ? 20.715 -0.083 19.041 1.00 64.94 83 ALA A O 1
ATOM 607 N N . ARG A 1 84 ? 22.335 0.901 17.847 1.00 64.12 84 ARG A N 1
ATOM 608 C CA . ARG A 1 84 ? 21.803 2.245 18.008 1.00 64.12 84 ARG A CA 1
ATOM 609 C C . ARG A 1 84 ? 20.489 2.240 17.237 1.00 64.12 84 ARG A C 1
ATOM 611 O O . ARG A 1 84 ? 20.514 1.866 16.062 1.00 64.12 84 ARG A O 1
ATOM 618 N N . PRO A 1 85 ? 19.364 2.612 17.866 1.00 58.28 85 PRO A N 1
ATOM 619 C CA . PRO A 1 85 ? 18.198 2.997 17.101 1.00 58.28 85 PRO A CA 1
ATOM 620 C C . PRO A 1 85 ? 18.708 3.972 16.048 1.00 58.28 85 PRO A C 1
ATOM 622 O O . PRO A 1 85 ? 19.350 4.968 16.392 1.00 58.28 85 PRO A O 1
ATOM 625 N N . LEU A 1 86 ? 18.537 3.631 14.772 1.00 59.78 86 LEU A N 1
ATOM 626 C CA . LEU A 1 86 ? 18.632 4.658 13.756 1.00 59.78 86 LEU A CA 1
ATOM 627 C C . LEU A 1 86 ? 17.604 5.690 14.204 1.00 59.78 86 LEU A C 1
ATOM 629 O O . LEU A 1 86 ? 16.431 5.348 14.379 1.00 59.78 86 LEU A O 1
ATOM 633 N N . GLU A 1 87 ? 18.071 6.901 14.509 1.00 59.38 87 GLU A N 1
ATOM 634 C CA . GLU A 1 87 ? 17.184 8.050 14.626 1.00 59.38 87 GLU A CA 1
ATOM 635 C C . GLU A 1 87 ? 16.234 7.939 13.439 1.00 59.38 87 GLU A C 1
ATOM 637 O O . GLU A 1 87 ? 16.688 7.810 12.296 1.00 59.38 87 GLU A O 1
ATOM 642 N N . SER A 1 88 ? 14.930 7.880 13.711 1.00 54.44 88 SER A N 1
ATOM 643 C CA . SER A 1 88 ? 13.951 7.974 12.643 1.00 54.44 88 SER A CA 1
ATOM 644 C C . SER A 1 88 ? 14.151 9.361 12.064 1.00 54.44 88 SER A C 1
ATOM 646 O O . SER A 1 88 ? 13.598 10.332 12.581 1.00 54.44 88 SER A O 1
ATOM 648 N N . LEU A 1 89 ? 14.979 9.468 11.019 1.00 56.88 89 LEU A N 1
ATOM 649 C CA . LEU A 1 89 ? 15.009 10.647 10.179 1.00 56.88 89 LEU A CA 1
ATOM 650 C C . LEU A 1 89 ? 13.547 10.920 9.868 1.00 56.88 89 LEU A C 1
ATOM 652 O O . LEU A 1 89 ? 12.801 10.008 9.499 1.00 56.88 89 LEU A O 1
ATOM 656 N N . SER A 1 90 ? 13.100 12.139 10.152 1.00 59.78 90 SER A N 1
ATOM 657 C CA . SER A 1 90 ? 11.752 12.538 9.794 1.00 59.78 90 SER A CA 1
ATOM 658 C C . SER A 1 90 ? 11.719 12.614 8.272 1.00 59.78 90 SER A C 1
ATOM 660 O O . SER A 1 90 ? 11.899 13.666 7.672 1.00 59.78 90 SER A O 1
ATOM 662 N N . THR A 1 91 ? 11.519 11.460 7.639 1.00 59.72 91 THR A N 1
ATOM 663 C CA . THR A 1 91 ? 11.432 11.255 6.192 1.00 59.72 91 THR A CA 1
ATOM 664 C C . THR A 1 91 ? 10.178 11.923 5.614 1.00 59.72 91 THR A C 1
ATOM 666 O O . THR A 1 91 ? 9.911 11.833 4.424 1.00 59.72 91 THR A O 1
ATOM 669 N N . ARG A 1 92 ? 9.397 12.614 6.459 1.00 65.88 92 ARG A N 1
ATOM 670 C CA . ARG A 1 92 ? 8.157 13.313 6.119 1.00 65.88 92 ARG A CA 1
ATOM 671 C C . ARG A 1 92 ? 8.337 14.779 5.718 1.00 65.88 92 ARG A C 1
ATOM 673 O O . ARG A 1 92 ? 7.332 15.443 5.494 1.00 65.88 92 ARG A O 1
ATOM 680 N N . ALA A 1 93 ? 9.563 15.294 5.615 1.00 70.81 93 ALA A N 1
ATOM 681 C CA . ALA A 1 93 ? 9.813 16.583 4.968 1.00 70.81 93 ALA A CA 1
ATOM 682 C C . ALA A 1 93 ? 10.769 16.419 3.772 1.00 70.81 93 ALA A C 1
ATOM 684 O O . ALA A 1 93 ? 11.738 15.659 3.881 1.00 70.81 93 ALA A O 1
ATOM 685 N N . PRO A 1 94 ? 10.521 17.108 2.642 1.00 70.94 94 PRO A N 1
ATOM 686 C CA . PRO A 1 94 ? 11.471 17.138 1.540 1.00 70.94 94 PRO A CA 1
ATOM 687 C C . PRO A 1 94 ? 12.771 17.819 2.001 1.00 70.94 94 PRO A C 1
ATOM 689 O O . PRO A 1 94 ? 12.728 18.690 2.878 1.00 70.94 94 PRO A O 1
ATOM 692 N N . PRO A 1 95 ? 13.936 17.447 1.438 1.00 74.25 95 PRO A N 1
ATOM 693 C CA . PRO A 1 95 ? 15.185 18.135 1.738 1.00 74.25 95 PRO A CA 1
ATOM 694 C C . PRO A 1 95 ? 15.065 19.624 1.390 1.00 74.25 95 PRO A C 1
ATOM 696 O O . PRO A 1 95 ? 14.438 19.997 0.397 1.00 74.25 95 PRO A O 1
ATOM 699 N N . LEU A 1 96 ? 15.670 20.483 2.213 1.00 78.38 96 LEU A N 1
ATOM 700 C CA . LEU A 1 96 ? 15.754 21.910 1.910 1.00 78.38 96 LEU A CA 1
ATOM 701 C C . LEU A 1 96 ? 16.560 22.111 0.612 1.00 78.38 96 LEU A C 1
ATOM 703 O O . LEU A 1 96 ? 17.546 21.397 0.404 1.00 78.38 96 LEU A O 1
ATOM 707 N N . PRO A 1 97 ? 16.178 23.068 -0.255 1.00 72.88 97 PRO A N 1
ATOM 708 C CA . PRO A 1 97 ? 16.990 23.416 -1.414 1.00 72.88 97 PRO A CA 1
ATOM 709 C C . PRO A 1 97 ? 18.386 23.855 -0.955 1.00 72.88 97 PRO A C 1
ATOM 711 O O . PRO A 1 97 ? 18.520 24.551 0.052 1.00 72.88 97 PRO A O 1
ATOM 714 N N . ALA A 1 98 ? 19.423 23.423 -1.677 1.00 71.44 98 ALA A N 1
ATOM 715 C CA . ALA A 1 98 ? 20.789 23.857 -1.412 1.00 71.44 98 ALA A CA 1
ATOM 716 C C . ALA A 1 98 ? 20.894 25.373 -1.653 1.00 71.44 98 ALA A C 1
ATOM 718 O O . ALA A 1 98 ? 20.553 25.840 -2.742 1.00 71.44 98 ALA A O 1
ATOM 719 N N . SER A 1 99 ? 21.306 26.114 -0.620 1.00 65.19 99 SER A N 1
ATOM 720 C CA . SER A 1 99 ? 21.584 27.556 -0.678 1.00 65.19 99 SER A CA 1
ATOM 721 C C . SER A 1 99 ? 22.796 27.890 -1.538 1.00 65.19 99 SER A C 1
ATOM 723 O O . SER A 1 99 ? 23.756 27.084 -1.537 1.00 65.19 99 SER A O 1
#

Sequence (99 aa):
MSRKAWLAVLCLGVLLTLPAIAHASPTDPVWISGLYDDNDYDDVILFITGAVSAVDSGVVDPVGPVVVCLGLITPSRPQPVSARPLESLSTRAPPLPAS

pLDDT: mean 77.08, std 13.61, range [54.44, 98.0]

Foldseek 3Di:
DDPVVVVVVVVVVCVVCVVVVVPVDPDDDPVPACPRPVRVCVVVVCVVVVVVVVVPPPDDDPDDDDDDPPDDDPPDDPDPDPPPPPPPPPPVDDDDPDD

Radius of gyration: 24.19 Å; chains: 1; bounding box: 60×59×48 Å

Secondary structure (DSSP, 8-state):
--HHHHHHHHHHHHHHHHHHHHTTSPPP-TTSTTTSSS-SSHHHHHHHHHHHHHHT-S--S----------------------PPP----TTSPPPPP-